Protein AF-A0A0J6XQK1-F1 (afdb_monomer_lite)

Sequence (166 aa):
MRPSAASTIHIPRQRGGRREPVILVVSSEPSLTLTSRAALAVGRWAWKHRLAWAPTAIATVLLVVTGVVHLIEPRTAWFLAALALAPAGVWAWSMLRRRPTSRQAVLWRALLAAFTTAVATWFALAVWFAPTHPTLFTAWTVLTLAAQVAWLVARRMTLVSEKESA

Radius of gyration: 28.15 Å; chains: 1; bounding box: 52×79×55 Å

Organism: NCBI:txid66430

pLDDT: mean 82.8, std 16.37, range [37.19, 97.75]

Structure (mmCIF, N/CA/C/O backbone):
data_AF-A0A0J6XQK1-F1
#
_entry.id   AF-A0A0J6XQK1-F1
#
loop_
_atom_site.group_PDB
_atom_site.id
_atom_site.type_symbol
_atom_site.label_atom_id
_atom_site.label_alt_id
_atom_site.label_comp_id
_atom_site.label_asym_id
_atom_site.label_entity_id
_atom_site.label_seq_id
_atom_site.pdbx_PDB_ins_code
_atom_site.Cartn_x
_atom_site.Cartn_y
_atom_site.Cartn_z
_atom_site.occupancy
_atom_site.B_iso_or_equiv
_atom_site.auth_seq_id
_atom_site.auth_comp_id
_atom_site.auth_asym_id
_atom_site.auth_atom_id
_atom_site.pdbx_PDB_model_num
ATOM 1 N N . MET A 1 1 ? 4.585 -58.012 32.823 1.00 41.06 1 MET A N 1
ATOM 2 C CA . MET A 1 1 ? 3.878 -56.826 32.287 1.00 41.06 1 MET A CA 1
ATOM 3 C C . MET A 1 1 ? 2.821 -56.409 33.299 1.00 41.06 1 MET A C 1
ATOM 5 O O . MET A 1 1 ? 1.991 -57.237 33.644 1.00 41.06 1 MET A O 1
ATOM 9 N N . ARG A 1 2 ? 2.902 -55.194 33.859 1.00 37.19 2 ARG A N 1
ATOM 10 C CA . ARG A 1 2 ? 1.909 -54.687 34.825 1.00 37.19 2 ARG A CA 1
ATOM 11 C C . ARG A 1 2 ? 0.689 -54.148 34.057 1.00 37.19 2 ARG A C 1
ATOM 13 O O . ARG A 1 2 ? 0.907 -53.352 33.145 1.00 37.19 2 ARG A O 1
ATOM 20 N N . PRO A 1 3 ? -0.553 -54.545 34.380 1.00 44.84 3 PRO A N 1
ATOM 21 C CA . PRO A 1 3 ? -1.734 -53.982 33.733 1.00 44.84 3 PRO A CA 1
ATOM 22 C C . PRO A 1 3 ? -1.957 -52.539 34.213 1.00 44.84 3 PRO A C 1
ATOM 24 O O . PRO A 1 3 ? -1.993 -52.272 35.413 1.00 44.84 3 PRO A O 1
ATOM 27 N N . SER A 1 4 ? -2.059 -51.607 33.262 1.00 47.53 4 SER A N 1
ATOM 28 C CA . SER A 1 4 ? -2.383 -50.199 33.510 1.00 47.53 4 SER A CA 1
ATOM 29 C C . SER A 1 4 ? -3.859 -50.076 33.887 1.00 47.53 4 SER A C 1
ATOM 31 O O . SER A 1 4 ? -4.724 -50.615 33.196 1.00 47.53 4 SER A O 1
ATOM 33 N N . ALA A 1 5 ? -4.138 -49.406 35.004 1.00 51.91 5 ALA A N 1
ATOM 34 C CA . ALA A 1 5 ? -5.482 -49.243 35.537 1.00 51.91 5 ALA A CA 1
ATOM 35 C C . ALA A 1 5 ? -6.346 -48.392 34.591 1.00 51.91 5 ALA A C 1
ATOM 37 O O . ALA A 1 5 ? -6.106 -47.199 34.406 1.00 51.91 5 ALA A O 1
ATOM 38 N N . ALA A 1 6 ? -7.370 -49.011 34.005 1.00 54.06 6 ALA A N 1
ATOM 39 C CA . ALA A 1 6 ? -8.431 -48.317 33.291 1.00 54.06 6 ALA A CA 1
ATOM 40 C C . ALA A 1 6 ? -9.233 -47.466 34.290 1.00 54.06 6 ALA A C 1
ATOM 42 O O . ALA A 1 6 ? -9.999 -47.995 35.098 1.00 54.06 6 ALA A O 1
ATOM 43 N N . SER A 1 7 ? -9.051 -46.144 34.248 1.00 49.50 7 SER A N 1
ATOM 44 C CA . SER A 1 7 ? -9.890 -45.207 34.999 1.00 49.50 7 SER A CA 1
ATOM 45 C C . SER A 1 7 ? -11.292 -45.215 34.391 1.00 49.50 7 SER A C 1
ATOM 47 O O . SER A 1 7 ? -11.572 -44.559 33.389 1.00 49.50 7 SER A O 1
ATOM 49 N N . THR A 1 8 ? -12.159 -46.046 34.963 1.00 48.84 8 THR A N 1
ATOM 50 C CA . THR A 1 8 ? -13.546 -46.202 34.528 1.00 48.84 8 THR A CA 1
ATOM 51 C C . THR A 1 8 ? -14.367 -45.109 35.201 1.00 48.84 8 THR A C 1
ATOM 53 O O . THR A 1 8 ? -14.784 -45.248 36.348 1.00 48.84 8 THR A O 1
ATOM 56 N N . ILE A 1 9 ? -14.564 -43.986 34.511 1.00 52.34 9 ILE A N 1
ATOM 57 C CA . ILE A 1 9 ? -15.434 -42.913 35.001 1.00 52.34 9 ILE A CA 1
ATOM 58 C C . ILE A 1 9 ? -16.888 -43.358 34.816 1.00 52.34 9 ILE A C 1
ATOM 60 O O . ILE A 1 9 ? -17.344 -43.614 33.701 1.00 52.34 9 ILE A O 1
ATOM 64 N N . HIS A 1 10 ? -17.615 -43.479 35.927 1.00 44.69 10 HIS A N 1
ATOM 65 C CA . HIS A 1 10 ? -19.000 -43.930 35.936 1.00 44.69 10 HIS A CA 1
ATOM 66 C C . HIS A 1 10 ? -19.944 -42.765 35.602 1.00 44.69 10 HIS A C 1
ATOM 68 O O . HIS A 1 10 ? -20.112 -41.842 36.397 1.00 44.69 10 HIS A O 1
ATOM 74 N N . ILE A 1 11 ? -20.557 -42.798 34.416 1.00 56.31 11 ILE A N 1
ATOM 75 C CA . ILE A 1 11 ? -21.584 -41.831 34.007 1.00 56.31 11 ILE A CA 1
ATOM 76 C C . ILE A 1 11 ? -22.935 -42.286 34.589 1.00 56.31 11 ILE A C 1
ATOM 78 O O . ILE A 1 11 ? -23.320 -43.442 34.380 1.00 56.31 11 ILE A O 1
ATOM 82 N N . PRO A 1 12 ? -23.672 -41.422 35.315 1.00 49.62 12 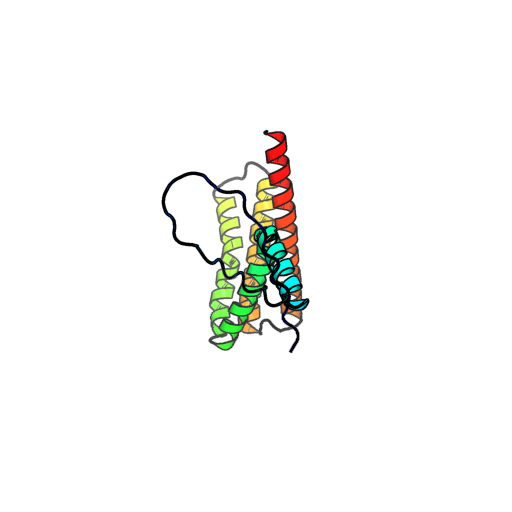PRO A N 1
ATOM 83 C CA . PRO A 1 12 ? -24.950 -41.794 35.905 1.00 49.62 12 PRO A CA 1
ATOM 84 C C . PRO A 1 12 ? -25.978 -42.147 34.824 1.00 49.62 12 PRO A C 1
ATOM 86 O O . PRO A 1 12 ? -26.152 -41.451 33.824 1.00 49.62 12 PRO A O 1
ATOM 89 N N . ARG A 1 13 ? -26.649 -43.278 35.054 1.00 51.47 13 ARG A N 1
ATOM 90 C CA . ARG A 1 13 ? -27.611 -43.929 34.160 1.00 51.47 13 ARG A CA 1
ATOM 91 C C . ARG A 1 13 ? -28.721 -42.970 33.711 1.00 51.47 13 ARG A C 1
ATOM 93 O O . ARG A 1 13 ? -29.575 -42.602 34.515 1.00 51.47 13 ARG A O 1
ATOM 100 N N . GLN A 1 14 ? -28.790 -42.668 32.413 1.00 51.09 14 GLN A N 1
ATOM 101 C CA . GLN A 1 14 ? -30.028 -42.178 31.806 1.00 51.09 14 GLN A CA 1
ATOM 102 C C . GLN A 1 14 ? -30.999 -43.349 31.618 1.00 51.09 14 GLN A C 1
ATOM 104 O O . GLN A 1 14 ? -30.724 -44.332 30.929 1.00 51.09 14 GLN A O 1
ATOM 109 N N . ARG A 1 15 ? -32.137 -43.251 32.304 1.00 47.41 15 ARG A N 1
ATOM 110 C CA . ARG A 1 15 ? -33.230 -44.221 32.308 1.00 47.41 15 ARG A CA 1
ATOM 111 C C . ARG A 1 15 ? -34.040 -44.076 31.017 1.00 47.41 15 ARG A C 1
ATOM 113 O O . ARG A 1 15 ? -34.762 -43.099 30.868 1.00 47.41 15 ARG A O 1
ATOM 120 N N . GLY A 1 16 ? -33.961 -45.070 30.134 1.00 47.81 16 GLY A N 1
ATOM 121 C CA . GLY A 1 16 ? -34.946 -45.268 29.066 1.00 47.81 16 GLY A CA 1
ATOM 122 C C . GLY A 1 16 ? -34.352 -45.647 27.712 1.00 47.81 16 GLY A C 1
ATOM 123 O O . GLY A 1 16 ? -33.804 -44.804 27.017 1.00 47.81 16 GLY A O 1
ATOM 124 N N . GLY A 1 17 ? -34.550 -46.908 27.320 1.00 50.72 17 GLY A N 1
ATOM 125 C CA . GLY A 1 17 ? -34.578 -47.314 25.913 1.00 50.72 17 GLY A CA 1
ATOM 126 C C . GLY A 1 17 ? -33.230 -47.634 25.267 1.00 50.72 17 GLY A C 1
ATOM 127 O O . GLY A 1 17 ? -32.626 -46.782 24.630 1.00 50.72 17 GLY A O 1
ATOM 128 N N . ARG A 1 18 ? -32.821 -48.904 25.399 1.00 59.09 18 ARG A N 1
ATOM 129 C CA . ARG A 1 18 ? -32.040 -49.707 24.435 1.00 59.09 18 ARG A CA 1
ATOM 130 C C . ARG A 1 18 ? -31.059 -48.907 23.555 1.00 59.09 18 ARG A C 1
ATOM 132 O O . ARG A 1 18 ? -31.384 -48.539 22.431 1.00 59.09 18 ARG A O 1
ATOM 139 N N . ARG A 1 19 ? -29.842 -48.681 24.053 1.00 51.75 19 ARG A N 1
ATOM 140 C CA . ARG A 1 19 ? -28.733 -48.122 23.268 1.00 51.75 19 ARG A CA 1
ATOM 141 C C . ARG A 1 19 ? -27.473 -48.935 23.502 1.00 51.75 19 ARG A C 1
ATOM 143 O O . ARG A 1 19 ? -27.076 -49.156 24.644 1.00 51.75 19 ARG A O 1
ATOM 150 N N . GLU A 1 20 ? -26.914 -49.409 22.398 1.00 60.97 20 GLU A N 1
ATOM 151 C CA . GLU A 1 20 ? -25.618 -50.071 22.314 1.00 60.97 20 GLU A CA 1
ATOM 152 C C . GLU A 1 20 ? -24.546 -49.232 23.029 1.00 60.97 20 GLU A C 1
ATOM 154 O O . GLU A 1 20 ? -24.623 -47.997 23.014 1.00 60.97 20 GLU A O 1
ATOM 159 N N . PRO A 1 21 ? -23.564 -49.868 23.690 1.00 62.16 21 PRO A N 1
ATOM 160 C CA . PRO A 1 21 ? -22.487 -49.145 24.343 1.00 62.16 21 PRO A CA 1
ATOM 161 C C . PRO A 1 21 ? -21.681 -48.386 23.284 1.00 62.16 21 PRO A C 1
ATOM 163 O O . PRO A 1 21 ? -20.905 -48.970 22.534 1.00 62.16 21 PRO A O 1
ATOM 166 N N . VAL A 1 22 ? -21.863 -47.066 23.224 1.00 57.81 22 VAL A N 1
ATOM 167 C CA . VAL A 1 22 ? -21.006 -46.185 22.429 1.00 57.81 22 VAL A CA 1
ATOM 168 C C . VAL A 1 22 ? -19.656 -46.120 23.138 1.00 57.81 22 VAL A C 1
ATOM 170 O O . VAL A 1 22 ? -19.482 -45.396 24.119 1.00 57.81 22 VAL A O 1
ATOM 173 N N . ILE A 1 23 ? -18.707 -46.928 22.668 1.00 62.03 23 ILE A N 1
ATOM 174 C CA . ILE A 1 23 ? -17.314 -46.895 23.111 1.00 62.03 23 ILE A CA 1
ATOM 175 C C . ILE A 1 23 ? -16.689 -45.634 22.514 1.00 62.03 23 ILE A C 1
ATOM 177 O O . ILE A 1 23 ? -16.243 -45.620 21.368 1.00 62.03 23 ILE A O 1
ATOM 181 N N . LEU A 1 24 ? -16.677 -44.548 23.287 1.00 56.12 24 LEU A N 1
ATOM 182 C CA . LEU A 1 24 ? -15.906 -43.363 22.943 1.00 56.12 24 LEU A CA 1
ATOM 183 C C . LEU A 1 24 ? -14.434 -43.669 23.248 1.00 56.12 24 LEU A C 1
ATOM 185 O O . LEU A 1 24 ? -13.975 -43.515 24.380 1.00 56.12 24 LEU A O 1
ATOM 189 N N . VAL A 1 25 ? -13.695 -44.151 22.247 1.00 58.06 25 VAL A N 1
ATOM 190 C CA . VAL A 1 25 ? -12.233 -44.229 22.326 1.00 58.06 25 VAL A CA 1
ATOM 191 C C . VAL A 1 25 ? -11.718 -42.795 22.300 1.00 58.06 25 VAL A C 1
ATOM 193 O O . VAL A 1 25 ? -11.487 -42.211 21.243 1.00 58.06 25 VAL A O 1
ATOM 196 N N . VAL A 1 26 ? -11.575 -42.198 23.482 1.00 56.66 26 VAL A N 1
ATOM 197 C CA . VAL A 1 26 ? -10.737 -41.016 23.649 1.00 56.66 26 VAL A CA 1
ATOM 198 C C . VAL A 1 26 ? -9.318 -41.517 23.450 1.00 56.66 26 VAL A C 1
ATOM 200 O O . VAL A 1 26 ? -8.694 -42.031 24.378 1.00 56.66 26 VAL A O 1
ATOM 203 N N . SER A 1 27 ? -8.816 -41.421 22.219 1.00 51.12 27 SER A N 1
ATOM 204 C CA . SER A 1 27 ? -7.378 -41.413 21.995 1.00 51.12 27 SER A CA 1
ATOM 205 C C . SER A 1 27 ? -6.830 -40.368 22.955 1.00 51.12 27 SER A C 1
ATOM 207 O O . SER A 1 27 ? -7.175 -39.194 22.833 1.00 51.12 27 SER A O 1
ATOM 209 N N . SER A 1 28 ? -6.062 -40.795 23.958 1.00 49.19 28 SER A N 1
ATOM 210 C CA . SER A 1 28 ? -5.262 -39.894 24.780 1.00 49.19 28 SER A CA 1
ATOM 211 C C . SER A 1 28 ? -4.528 -38.990 23.804 1.00 49.19 28 SER A C 1
ATOM 213 O O . SER A 1 28 ? -3.700 -39.495 23.041 1.00 49.19 28 SER A O 1
ATOM 215 N N . GLU A 1 29 ? -4.939 -37.722 23.728 1.00 56.53 29 GLU A N 1
ATOM 216 C CA . GLU A 1 29 ? -4.423 -36.799 22.726 1.00 56.53 29 GLU A CA 1
ATOM 217 C C . GLU A 1 29 ? -2.896 -36.912 22.723 1.00 56.53 29 GLU A C 1
ATOM 219 O O . GLU A 1 29 ? -2.298 -36.854 23.807 1.00 56.53 29 GLU A O 1
ATOM 224 N N . PRO A 1 30 ? -2.244 -37.115 21.560 1.00 56.72 30 PRO A N 1
ATOM 225 C CA . PRO A 1 30 ? -0.797 -37.016 21.504 1.00 56.72 30 PRO A CA 1
ATOM 226 C C . PRO A 1 30 ? -0.467 -35.652 22.090 1.00 56.72 30 PRO A C 1
ATOM 228 O O . PRO A 1 30 ? -0.994 -34.642 21.621 1.00 56.72 30 PRO A O 1
ATOM 231 N N . SER A 1 31 ? 0.296 -35.641 23.184 1.00 58.06 31 SER A N 1
ATOM 232 C CA . SER A 1 31 ? 0.591 -34.439 23.948 1.00 58.06 31 SER A CA 1
ATOM 233 C C . SER A 1 31 ? 1.118 -33.389 22.982 1.00 58.06 31 SER A C 1
ATOM 235 O O . SER A 1 31 ? 2.253 -33.467 22.520 1.00 58.06 31 SER A O 1
ATOM 237 N N . LEU A 1 32 ? 0.240 -32.447 22.616 1.00 57.97 32 LEU A N 1
ATOM 238 C CA . LEU A 1 32 ? 0.545 -31.379 21.676 1.00 57.97 32 LEU A CA 1
ATOM 239 C C . LEU A 1 32 ? 1.865 -30.766 22.127 1.00 57.97 32 LEU A C 1
ATOM 241 O O . LEU A 1 32 ? 1.940 -30.197 23.223 1.00 57.97 32 LEU A O 1
ATOM 245 N N . THR A 1 33 ? 2.902 -30.950 21.310 1.00 80.69 33 THR A N 1
ATOM 246 C CA . THR A 1 33 ? 4.249 -30.440 21.559 1.00 80.69 33 THR A CA 1
ATOM 247 C C . THR A 1 33 ? 4.164 -28.953 21.894 1.00 80.69 33 THR A C 1
ATOM 249 O O . THR A 1 33 ? 3.287 -28.248 21.386 1.00 80.69 33 THR A O 1
ATOM 252 N N . LEU A 1 34 ? 5.062 -28.440 22.738 1.00 76.62 34 LEU A N 1
ATOM 253 C CA . LEU A 1 34 ? 5.103 -27.010 23.092 1.00 76.62 34 LEU A CA 1
ATOM 254 C C . LEU A 1 34 ? 5.021 -26.097 21.853 1.00 76.62 34 LEU A C 1
ATOM 256 O O . LEU A 1 34 ? 4.325 -25.084 21.877 1.00 76.62 34 LEU A O 1
ATOM 260 N N . THR A 1 35 ? 5.639 -26.515 20.747 1.00 80.25 35 THR A N 1
ATOM 261 C CA . THR A 1 35 ? 5.585 -25.843 19.443 1.00 80.25 35 THR A CA 1
ATOM 262 C C . THR A 1 35 ? 4.188 -25.831 18.824 1.00 80.25 35 THR A C 1
ATOM 264 O O . THR A 1 35 ? 3.742 -24.781 18.372 1.00 80.25 35 THR A O 1
ATOM 267 N N . SER A 1 36 ? 3.454 -26.944 18.843 1.00 78.62 36 SER A N 1
ATOM 268 C CA . SER A 1 36 ? 2.076 -27.002 18.329 1.00 78.62 36 SER A CA 1
ATOM 269 C C . SER A 1 36 ? 1.099 -26.172 19.170 1.00 78.62 36 SER A C 1
ATOM 271 O O . SER A 1 36 ? 0.239 -25.481 18.623 1.00 78.62 36 SER A O 1
ATOM 273 N N . ARG A 1 37 ? 1.270 -26.144 20.499 1.00 83.56 37 ARG A N 1
ATOM 274 C CA . ARG A 1 37 ? 0.475 -25.286 21.392 1.00 83.56 37 ARG A CA 1
ATOM 275 C C . ARG A 1 37 ? 0.760 -23.812 21.146 1.00 83.56 37 ARG A C 1
ATOM 277 O O . ARG A 1 37 ? -0.180 -23.023 21.062 1.00 83.56 37 ARG A O 1
ATOM 284 N N . ALA A 1 38 ? 2.034 -23.456 20.983 1.00 83.31 38 ALA A N 1
ATOM 285 C CA . ALA A 1 38 ? 2.442 -22.107 20.620 1.00 83.31 38 ALA A CA 1
ATOM 286 C C . ALA A 1 38 ? 1.879 -21.708 19.247 1.00 83.31 38 ALA A C 1
ATOM 288 O O . ALA A 1 38 ? 1.269 -20.650 19.132 1.00 83.31 38 ALA A O 1
ATOM 289 N N . ALA A 1 39 ? 1.975 -22.573 18.233 1.00 86.00 39 ALA A N 1
ATOM 290 C CA . ALA A 1 39 ? 1.431 -22.322 16.899 1.00 86.00 39 ALA A CA 1
ATOM 291 C C . ALA A 1 39 ? -0.094 -22.129 16.921 1.00 86.00 39 ALA A C 1
ATOM 293 O O . ALA A 1 39 ? -0.608 -21.189 16.320 1.00 86.00 39 ALA A O 1
ATOM 294 N N . LEU A 1 40 ? -0.827 -22.954 17.674 1.00 85.69 40 LEU A N 1
ATOM 295 C CA . LEU A 1 40 ? -2.272 -22.802 17.857 1.00 85.69 40 LEU A CA 1
ATOM 296 C C . LEU A 1 40 ? -2.637 -21.535 18.638 1.00 85.69 40 LEU A C 1
ATOM 298 O O . LEU A 1 40 ? -3.685 -20.943 18.380 1.00 85.69 40 LEU A O 1
ATOM 302 N N . ALA A 1 41 ? -1.820 -21.126 19.610 1.00 84.31 41 ALA A N 1
ATOM 303 C CA . ALA A 1 41 ? -2.025 -19.891 20.361 1.00 84.31 41 ALA A CA 1
ATOM 304 C C . ALA A 1 41 ? -1.778 -18.658 19.480 1.00 84.31 41 ALA A C 1
ATOM 306 O O . ALA A 1 41 ? -2.623 -17.765 19.438 1.00 84.31 41 ALA A O 1
ATOM 307 N N . VAL A 1 42 ? -0.682 -18.646 18.717 1.00 83.81 42 VAL A N 1
ATOM 308 C CA . VAL A 1 42 ? -0.353 -17.592 17.745 1.00 83.81 42 VAL A CA 1
ATOM 309 C C . VAL A 1 42 ? -1.407 -17.533 16.646 1.00 83.81 42 VAL A C 1
ATOM 311 O O . VAL A 1 42 ? -1.910 -16.455 16.352 1.00 83.81 42 VAL A O 1
ATOM 314 N N . GLY A 1 43 ? -1.815 -18.678 16.096 1.00 82.75 43 GLY A N 1
ATOM 315 C CA . GLY A 1 43 ? -2.863 -18.765 15.082 1.00 82.75 43 GLY A CA 1
ATOM 316 C C . GLY A 1 43 ? -4.201 -18.223 15.586 1.00 82.75 43 GLY A C 1
ATOM 317 O O . GLY A 1 43 ? -4.812 -17.384 14.929 1.00 82.75 43 GLY A O 1
ATOM 318 N N . ARG A 1 44 ? -4.633 -18.613 16.793 1.00 83.94 44 ARG A N 1
ATOM 319 C CA . ARG A 1 44 ? -5.855 -18.070 17.417 1.00 83.94 44 ARG A CA 1
ATOM 320 C C . ARG A 1 44 ? -5.749 -16.577 17.704 1.00 83.94 44 ARG A C 1
ATOM 322 O O . ARG A 1 44 ? -6.702 -15.838 17.455 1.00 83.94 44 ARG A O 1
ATOM 329 N N . TRP A 1 45 ? -4.609 -16.119 18.213 1.00 83.81 45 TRP A N 1
ATOM 330 C CA . TRP A 1 45 ? -4.369 -14.703 18.475 1.00 83.81 45 TRP A CA 1
ATOM 331 C C . TRP A 1 45 ? -4.401 -13.881 17.181 1.00 83.81 45 TRP A C 1
ATOM 333 O O . TRP A 1 45 ? -5.108 -12.871 17.122 1.00 83.81 45 TRP A O 1
ATOM 343 N N . ALA A 1 46 ? -3.728 -14.352 16.130 1.00 76.75 46 ALA A N 1
ATOM 344 C CA . ALA A 1 46 ? -3.722 -13.743 14.807 1.00 76.75 46 ALA A CA 1
ATOM 345 C C . ALA A 1 46 ? -5.128 -13.729 14.196 1.00 76.75 46 ALA A C 1
ATOM 347 O O . ALA A 1 46 ? -5.555 -12.703 13.680 1.00 76.75 46 ALA A O 1
ATOM 348 N N . TRP A 1 47 ? -5.899 -14.811 14.335 1.00 77.56 47 TRP A N 1
ATOM 349 C CA . TRP A 1 47 ? -7.279 -14.890 13.845 1.00 77.56 47 TRP A CA 1
ATOM 350 C C . TRP A 1 47 ? -8.222 -13.911 14.554 1.00 77.56 47 TRP A C 1
ATOM 352 O O . TRP A 1 47 ? -9.049 -13.242 13.919 1.00 77.56 47 TRP A O 1
ATOM 362 N N . LYS A 1 48 ? -8.068 -13.773 15.877 1.00 80.69 48 LYS A N 1
ATOM 363 C CA . LYS A 1 48 ? -8.807 -12.797 16.690 1.00 80.69 48 LYS A CA 1
ATOM 364 C C . LYS A 1 48 ? -8.483 -11.361 16.272 1.00 80.69 48 LYS A C 1
ATOM 366 O O . LYS A 1 48 ? -9.376 -10.520 16.245 1.00 80.69 48 LYS A O 1
ATOM 371 N N . HIS A 1 49 ? -7.235 -11.098 15.888 1.00 77.06 49 HIS A N 1
ATOM 372 C CA . HIS A 1 49 ? -6.761 -9.776 15.474 1.00 77.06 49 HIS A CA 1
ATOM 373 C C . HIS A 1 49 ? -6.623 -9.633 13.954 1.00 77.06 49 HIS A C 1
ATOM 375 O O . HIS A 1 49 ? -5.999 -8.680 13.499 1.00 77.06 49 HIS A O 1
ATOM 381 N N . ARG A 1 50 ? -7.228 -10.519 13.149 1.00 77.12 50 ARG A N 1
ATOM 382 C CA . ARG A 1 50 ? -7.006 -10.578 11.689 1.00 77.12 50 ARG A CA 1
ATOM 383 C C . ARG A 1 50 ? -7.271 -9.247 10.985 1.00 77.12 50 ARG A C 1
ATOM 385 O O . ARG A 1 50 ? -6.521 -8.835 10.112 1.00 77.12 50 ARG A O 1
ATOM 392 N N . LEU A 1 51 ? -8.298 -8.527 11.437 1.00 78.06 51 LEU A N 1
ATOM 393 C CA . LEU A 1 51 ? -8.661 -7.217 10.898 1.00 78.06 51 LEU A CA 1
ATOM 394 C C . LEU A 1 51 ? -7.738 -6.094 11.386 1.00 78.06 51 LEU A C 1
ATOM 396 O O . LEU A 1 51 ? -7.700 -5.035 10.774 1.00 78.06 51 LEU A O 1
ATOM 400 N N . ALA A 1 52 ? -6.987 -6.285 12.472 1.00 81.81 52 ALA A N 1
ATOM 401 C CA . ALA A 1 52 ? -6.015 -5.299 12.937 1.00 81.81 52 ALA A CA 1
ATOM 402 C C . ALA A 1 52 ? -4.772 -5.243 12.035 1.00 81.81 52 ALA A C 1
ATOM 404 O O . ALA A 1 52 ? -4.179 -4.177 11.923 1.00 81.81 52 ALA A O 1
ATOM 405 N N . TRP A 1 53 ? -4.431 -6.344 11.360 1.00 82.94 53 TRP A N 1
ATOM 406 C CA . TRP A 1 53 ? -3.236 -6.483 10.515 1.00 82.94 53 TRP A CA 1
ATOM 407 C C . TRP A 1 53 ? -3.531 -6.421 9.012 1.00 82.94 53 TRP A C 1
ATOM 409 O O . TRP A 1 53 ? -2.663 -6.741 8.203 1.00 82.94 53 TRP A O 1
ATOM 419 N N . ALA A 1 54 ? -4.749 -6.031 8.624 1.00 88.19 54 ALA A N 1
ATOM 420 C CA . ALA A 1 54 ? -5.162 -6.027 7.223 1.00 88.19 54 ALA A CA 1
ATOM 421 C C . ALA A 1 54 ? -4.223 -5.204 6.309 1.00 88.19 54 ALA A C 1
ATOM 423 O O . ALA A 1 54 ? -3.805 -5.753 5.290 1.00 88.19 54 ALA A O 1
ATOM 424 N N . PRO A 1 55 ? -3.805 -3.966 6.660 1.00 91.31 55 PRO A N 1
ATOM 425 C CA . PRO A 1 55 ? -2.870 -3.203 5.830 1.00 91.31 55 PRO A CA 1
ATOM 426 C C . PRO A 1 55 ? -1.529 -3.912 5.638 1.00 91.31 55 PRO A C 1
ATOM 428 O O . PRO A 1 55 ? -1.052 -4.010 4.512 1.00 91.31 55 PRO A O 1
ATOM 431 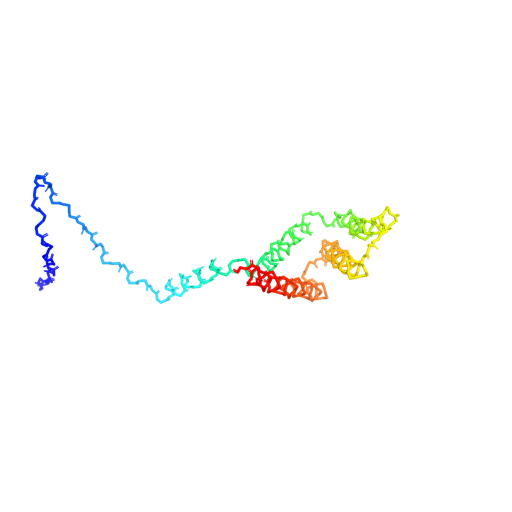N N . THR A 1 56 ? -0.943 -4.457 6.707 1.00 93.25 56 THR A N 1
ATOM 432 C CA . THR A 1 56 ? 0.319 -5.203 6.614 1.00 93.25 56 THR A CA 1
ATOM 433 C C . THR A 1 56 ? 0.172 -6.469 5.775 1.00 93.25 56 THR A C 1
ATOM 435 O O . THR A 1 56 ? 1.022 -6.736 4.936 1.00 93.25 56 THR A O 1
ATOM 438 N N . ALA A 1 57 ? -0.909 -7.233 5.948 1.00 90.31 57 ALA A N 1
ATOM 439 C CA . ALA A 1 57 ? -1.148 -8.441 5.160 1.00 90.31 57 ALA A CA 1
ATOM 440 C C . ALA A 1 57 ? -1.285 -8.122 3.662 1.00 90.31 57 ALA A C 1
ATOM 442 O O . ALA A 1 57 ? -0.647 -8.770 2.833 1.00 90.31 57 ALA A O 1
ATOM 443 N N . ILE A 1 58 ? -2.061 -7.086 3.324 1.00 93.44 58 ILE A N 1
ATOM 444 C CA . ILE A 1 58 ? -2.211 -6.597 1.947 1.00 93.44 58 ILE A CA 1
ATOM 445 C C . ILE A 1 58 ? -0.859 -6.133 1.398 1.00 93.44 58 ILE A C 1
ATOM 447 O O . ILE A 1 58 ? -0.501 -6.493 0.279 1.00 93.44 58 ILE A O 1
ATOM 451 N N . ALA A 1 59 ? -0.085 -5.385 2.187 1.00 94.56 59 ALA A N 1
ATOM 452 C CA . ALA A 1 59 ? 1.228 -4.911 1.776 1.00 94.56 59 ALA A CA 1
ATOM 453 C C . ALA A 1 59 ? 2.195 -6.074 1.488 1.00 94.56 59 ALA A C 1
ATOM 455 O O . ALA A 1 59 ? 2.875 -6.082 0.465 1.00 94.56 59 ALA A O 1
ATOM 456 N N . THR A 1 60 ? 2.225 -7.105 2.328 1.00 95.75 60 THR A N 1
ATOM 457 C CA . THR A 1 60 ? 3.067 -8.284 2.082 1.00 95.75 60 THR A CA 1
ATOM 458 C C . THR A 1 60 ? 2.690 -8.983 0.777 1.00 95.75 60 THR A C 1
ATOM 460 O O . THR A 1 60 ? 3.570 -9.296 -0.023 1.00 95.75 60 THR A O 1
ATOM 463 N N . VAL A 1 61 ? 1.394 -9.189 0.523 1.00 96.06 61 VAL A N 1
ATOM 464 C CA . VAL A 1 61 ? 0.919 -9.797 -0.733 1.00 96.06 61 VAL A CA 1
ATOM 465 C C . VAL A 1 61 ? 1.324 -8.946 -1.933 1.00 96.06 61 VAL A C 1
ATOM 467 O O . VAL A 1 61 ? 1.866 -9.469 -2.904 1.00 96.06 61 VAL A O 1
ATOM 470 N N . LEU A 1 62 ? 1.118 -7.632 -1.857 1.00 95.62 62 LEU A N 1
ATOM 471 C CA . LEU A 1 62 ? 1.480 -6.711 -2.928 1.00 95.62 62 LEU A CA 1
ATOM 472 C C . LEU A 1 62 ? 2.985 -6.705 -3.214 1.00 95.62 62 LEU A C 1
ATOM 474 O O . LEU A 1 62 ? 3.374 -6.682 -4.380 1.00 95.62 62 LEU A O 1
ATOM 478 N N . LEU A 1 63 ? 3.833 -6.780 -2.187 1.00 95.25 63 LEU A N 1
ATOM 479 C CA . LEU A 1 63 ? 5.284 -6.869 -2.353 1.00 95.25 63 LEU A CA 1
ATOM 480 C C . LEU A 1 63 ? 5.684 -8.128 -3.138 1.00 95.25 63 LEU A C 1
ATOM 482 O O . LEU A 1 63 ? 6.484 -8.045 -4.069 1.00 95.25 63 LEU A O 1
ATOM 486 N N . VAL A 1 64 ? 5.084 -9.277 -2.806 1.00 97.12 64 VAL A N 1
ATOM 487 C CA . VAL A 1 64 ? 5.317 -10.546 -3.515 1.00 97.12 64 VAL A CA 1
ATOM 488 C C . VAL A 1 64 ? 4.853 -10.451 -4.966 1.00 97.12 64 VAL A C 1
ATOM 490 O O . VAL A 1 64 ? 5.622 -10.768 -5.871 1.00 97.12 64 VAL A O 1
ATOM 493 N N . VAL A 1 65 ? 3.632 -9.963 -5.204 1.00 96.19 65 VAL A N 1
ATOM 494 C CA . VAL A 1 65 ? 3.087 -9.775 -6.559 1.00 96.19 65 VAL A CA 1
ATOM 495 C C . VAL A 1 65 ? 3.990 -8.863 -7.388 1.00 96.19 65 VAL A C 1
ATOM 497 O O . VAL A 1 65 ? 4.293 -9.179 -8.532 1.00 96.19 65 VAL A O 1
ATOM 500 N N . THR A 1 66 ? 4.486 -7.776 -6.801 1.00 95.75 66 THR A N 1
ATOM 501 C CA . THR A 1 66 ? 5.412 -6.846 -7.468 1.00 95.75 66 THR A CA 1
ATOM 502 C C . THR A 1 66 ? 6.705 -7.534 -7.875 1.00 95.75 66 THR A C 1
ATOM 504 O O . THR A 1 66 ? 7.170 -7.345 -8.995 1.00 95.75 66 THR A O 1
ATOM 507 N N . GLY A 1 67 ? 7.267 -8.363 -6.991 1.00 94.56 67 GLY A N 1
ATOM 508 C CA . GLY A 1 67 ? 8.441 -9.174 -7.302 1.00 94.56 67 GLY A CA 1
ATOM 509 C C . GLY A 1 67 ? 8.186 -10.141 -8.455 1.00 94.56 67 GLY A C 1
ATOM 510 O O . GLY A 1 67 ? 8.999 -10.225 -9.366 1.00 94.56 67 GLY A O 1
ATOM 511 N N . VAL A 1 68 ? 7.032 -10.811 -8.471 1.00 97.06 68 VAL A N 1
ATOM 512 C CA . VAL A 1 68 ? 6.647 -11.703 -9.576 1.00 97.06 68 VAL A CA 1
ATOM 513 C C . VAL A 1 68 ? 6.522 -10.933 -10.894 1.00 97.06 68 VAL A C 1
ATOM 515 O O . VAL A 1 68 ? 7.079 -11.360 -11.900 1.00 97.06 68 VAL A O 1
ATOM 518 N N . VAL A 1 69 ? 5.851 -9.778 -10.899 1.00 95.56 69 VAL A N 1
ATOM 519 C CA . VAL A 1 69 ? 5.698 -8.948 -12.108 1.00 95.56 69 VAL A CA 1
ATOM 520 C C . VAL A 1 69 ? 7.053 -8.444 -12.611 1.00 95.56 69 VAL A C 1
ATOM 522 O O . VAL A 1 69 ? 7.310 -8.516 -13.810 1.00 95.56 69 VAL A O 1
ATOM 525 N N . HIS A 1 70 ? 7.934 -8.003 -11.706 1.00 94.81 70 HIS A N 1
ATOM 526 C CA . HIS A 1 70 ? 9.306 -7.605 -12.033 1.00 94.81 70 HIS A CA 1
ATOM 527 C C . HIS A 1 70 ? 10.084 -8.725 -12.741 1.00 94.81 70 HIS A C 1
ATOM 529 O O . HIS A 1 70 ? 10.805 -8.455 -13.696 1.00 94.81 70 HIS A O 1
ATOM 535 N N . LEU A 1 71 ? 9.923 -9.976 -12.293 1.00 96.06 71 LEU A N 1
ATOM 536 C CA . LEU A 1 71 ? 10.616 -11.131 -12.870 1.00 96.06 71 LEU A CA 1
ATOM 537 C C . LEU A 1 71 ? 10.066 -11.549 -14.240 1.00 96.06 71 LEU A C 1
ATOM 539 O O . LEU A 1 71 ? 10.828 -12.050 -15.061 1.00 96.06 71 LEU A O 1
ATOM 543 N N . ILE A 1 72 ? 8.760 -11.385 -14.475 1.00 95.56 72 ILE A N 1
ATOM 544 C CA . ILE A 1 72 ? 8.106 -11.829 -15.715 1.00 95.56 72 ILE A CA 1
ATOM 545 C C . ILE A 1 72 ? 8.252 -10.782 -16.820 1.00 95.56 72 ILE A C 1
ATOM 547 O O . ILE A 1 72 ? 8.711 -11.103 -17.909 1.00 95.56 72 ILE A O 1
ATOM 551 N N . GLU A 1 73 ? 7.825 -9.545 -16.558 1.00 93.94 73 GLU A N 1
ATOM 552 C CA . GLU A 1 73 ? 7.773 -8.491 -17.574 1.00 93.94 73 GLU A CA 1
ATOM 553 C C . GLU A 1 73 ? 7.937 -7.105 -16.922 1.00 93.94 73 GLU A C 1
ATOM 555 O O . GLU A 1 73 ? 6.956 -6.379 -16.693 1.00 93.94 73 GLU A O 1
ATOM 560 N N . PRO A 1 74 ? 9.182 -6.687 -16.631 1.00 91.38 74 PRO A N 1
ATOM 561 C CA . PRO A 1 74 ? 9.452 -5.414 -15.967 1.00 91.38 74 PRO A CA 1
ATOM 562 C C . PRO A 1 74 ? 9.036 -4.206 -16.819 1.00 91.38 74 PRO A C 1
ATOM 564 O O . PRO A 1 74 ? 8.804 -3.119 -16.289 1.00 91.38 74 PRO A O 1
ATOM 567 N N . ARG A 1 75 ? 8.862 -4.367 -18.142 1.00 91.19 75 ARG A N 1
ATOM 568 C CA . ARG A 1 75 ? 8.436 -3.269 -19.027 1.00 91.19 75 ARG A CA 1
ATOM 569 C C . ARG A 1 75 ? 7.005 -2.814 -18.782 1.00 91.19 75 ARG A C 1
ATOM 571 O O . ARG A 1 75 ? 6.662 -1.692 -19.155 1.00 91.19 75 ARG A O 1
ATOM 578 N N . THR A 1 76 ? 6.191 -3.622 -18.101 1.00 91.50 76 THR A N 1
ATOM 579 C CA . THR A 1 76 ? 4.851 -3.203 -17.662 1.00 91.50 76 THR A CA 1
ATOM 580 C C . THR A 1 76 ? 4.885 -1.978 -16.739 1.00 91.50 76 THR A C 1
ATOM 582 O O . THR A 1 76 ? 3.886 -1.263 -16.640 1.00 91.50 76 THR A O 1
ATOM 585 N N . ALA A 1 77 ? 6.045 -1.657 -16.150 1.00 91.12 77 ALA A N 1
ATOM 586 C CA . ALA A 1 77 ? 6.267 -0.450 -15.363 1.00 91.12 77 ALA A CA 1
ATOM 587 C C . ALA A 1 77 ? 5.867 0.850 -16.079 1.00 91.12 77 ALA A C 1
ATOM 589 O O . ALA A 1 77 ? 5.390 1.763 -15.415 1.00 91.12 77 ALA A O 1
ATOM 590 N N . TRP A 1 78 ? 5.997 0.950 -17.409 1.00 93.25 78 TRP A N 1
ATOM 591 C CA . TRP A 1 78 ? 5.590 2.158 -18.145 1.00 93.25 78 TRP A CA 1
ATOM 592 C C . TRP A 1 78 ? 4.085 2.420 -18.044 1.00 93.25 78 TRP A C 1
ATOM 594 O O . TRP A 1 78 ? 3.658 3.547 -17.789 1.00 93.25 78 TRP A O 1
ATOM 604 N N . PHE A 1 79 ? 3.276 1.366 -18.174 1.00 93.81 79 PHE A N 1
ATOM 605 C CA . PHE A 1 79 ? 1.827 1.458 -18.006 1.00 93.81 79 PHE A CA 1
ATOM 606 C C . PHE A 1 79 ? 1.458 1.761 -16.552 1.00 93.81 79 PHE A C 1
ATOM 608 O O . PHE A 1 79 ? 0.593 2.598 -16.296 1.00 93.81 79 PHE A O 1
ATOM 615 N N . LEU A 1 80 ? 2.151 1.133 -15.597 1.00 92.50 80 LEU A N 1
ATOM 616 C CA . LEU A 1 80 ? 1.961 1.398 -14.170 1.00 92.50 80 LEU A CA 1
ATOM 617 C C . LEU A 1 80 ? 2.329 2.840 -13.796 1.00 92.50 80 LEU A C 1
ATOM 619 O O . LEU A 1 80 ? 1.622 3.453 -13.003 1.00 92.50 80 LEU A O 1
ATOM 623 N N . ALA A 1 81 ? 3.381 3.405 -14.390 1.00 91.56 81 ALA A N 1
ATOM 624 C CA . ALA A 1 81 ? 3.804 4.783 -14.155 1.00 91.56 81 ALA A CA 1
ATOM 625 C C . ALA A 1 81 ? 2.746 5.786 -14.633 1.00 91.56 81 ALA A C 1
ATOM 627 O O . ALA A 1 81 ? 2.416 6.724 -13.909 1.00 91.56 81 ALA A O 1
ATOM 628 N N . ALA A 1 82 ? 2.157 5.562 -15.811 1.00 93.31 82 ALA A N 1
ATOM 629 C CA . ALA A 1 82 ? 1.039 6.375 -16.285 1.00 93.31 82 ALA A CA 1
ATOM 630 C C . ALA A 1 82 ? -0.186 6.236 -15.364 1.00 93.31 82 ALA A C 1
ATOM 632 O O . ALA A 1 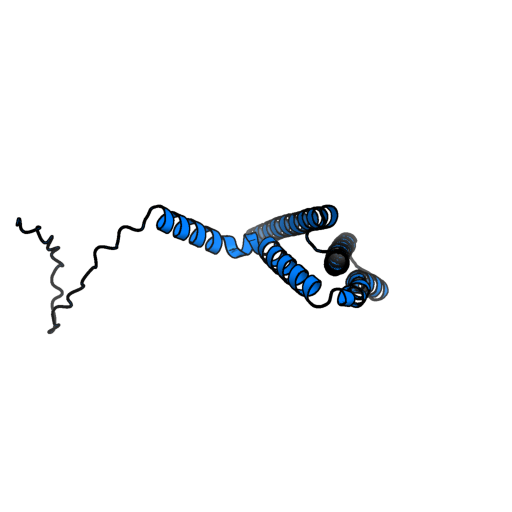82 ? -0.811 7.230 -14.988 1.00 93.31 82 ALA A O 1
ATOM 633 N N . LEU A 1 83 ? -0.500 5.005 -14.948 1.00 94.50 83 LEU A N 1
ATOM 634 C CA . LEU A 1 83 ? -1.629 4.721 -14.066 1.00 94.50 83 LEU A CA 1
ATOM 635 C C . LEU A 1 83 ? -1.448 5.311 -12.660 1.00 94.50 83 LEU A C 1
ATOM 637 O O . LEU A 1 83 ? -2.435 5.654 -12.011 1.00 94.50 83 LEU A O 1
ATOM 641 N N . ALA A 1 84 ? -0.209 5.496 -12.200 1.00 94.50 84 ALA A N 1
ATOM 642 C CA . ALA A 1 84 ? 0.083 6.075 -10.893 1.00 94.50 84 ALA A CA 1
ATOM 643 C C . ALA A 1 84 ? -0.437 7.508 -10.728 1.00 94.50 84 ALA A C 1
ATOM 645 O O . ALA A 1 84 ? -0.703 7.930 -9.606 1.00 94.50 84 ALA A O 1
ATOM 646 N N . LEU A 1 85 ? -0.661 8.237 -11.827 1.00 93.62 85 LEU A N 1
ATOM 647 C CA . LEU A 1 85 ? -1.242 9.582 -11.811 1.00 93.62 85 LEU A CA 1
ATOM 648 C C . LEU A 1 85 ? -2.772 9.583 -11.669 1.00 93.62 85 LEU A C 1
ATOM 650 O O . LEU A 1 85 ? -3.362 10.630 -11.386 1.00 93.62 85 LEU A O 1
ATOM 654 N N . ALA A 1 86 ? -3.433 8.434 -11.840 1.00 94.06 86 ALA A N 1
ATOM 655 C CA . ALA A 1 86 ? -4.889 8.340 -11.812 1.00 94.06 86 ALA A CA 1
ATOM 656 C C . ALA A 1 86 ? -5.517 8.850 -10.500 1.00 94.06 86 ALA A C 1
ATOM 658 O O . ALA A 1 86 ? -6.484 9.609 -10.588 1.00 94.06 86 ALA A O 1
ATOM 659 N N . PRO A 1 87 ? -5.000 8.539 -9.291 1.00 93.38 87 PRO A N 1
ATOM 660 C CA . PRO A 1 87 ? -5.600 9.034 -8.052 1.00 93.38 87 PRO A CA 1
ATOM 661 C C . PRO A 1 87 ? -5.548 10.562 -7.934 1.00 93.38 87 PRO A C 1
ATOM 663 O O . PRO A 1 87 ? -6.547 11.188 -7.570 1.00 93.38 87 PRO A O 1
ATOM 666 N N . ALA A 1 88 ? -4.417 11.174 -8.299 1.00 92.81 88 ALA A N 1
ATOM 667 C CA . ALA A 1 88 ? -4.270 12.627 -8.342 1.00 92.81 88 ALA A CA 1
ATOM 668 C C . ALA A 1 88 ? -5.204 13.262 -9.387 1.00 92.81 88 ALA A C 1
ATOM 670 O O . ALA A 1 88 ? -5.870 14.257 -9.096 1.00 92.81 88 ALA A O 1
ATOM 671 N N . GLY A 1 89 ? -5.320 12.653 -10.572 1.00 92.62 89 GLY A N 1
ATOM 672 C CA . GLY A 1 89 ? -6.234 13.092 -11.628 1.00 92.62 89 GLY A CA 1
ATOM 673 C C . GLY A 1 89 ? -7.703 13.031 -11.202 1.00 92.62 89 GLY A C 1
ATOM 674 O O . GLY A 1 89 ? -8.434 14.008 -11.359 1.00 92.62 89 GLY A O 1
ATOM 675 N N . VAL A 1 90 ? -8.130 11.923 -10.586 1.00 93.25 90 VAL A N 1
ATOM 676 C CA . VAL A 1 90 ? -9.487 11.759 -10.038 1.00 93.25 90 VAL A CA 1
ATOM 677 C C . VAL A 1 90 ? -9.756 12.789 -8.943 1.00 93.25 90 VAL A C 1
ATOM 679 O O . VAL A 1 90 ? -10.832 13.390 -8.919 1.00 93.25 90 VAL A O 1
ATOM 682 N N . TRP A 1 91 ? -8.789 13.042 -8.059 1.00 92.50 91 TRP A N 1
ATOM 683 C CA . TRP A 1 91 ? -8.913 14.075 -7.035 1.00 92.50 91 TRP A CA 1
ATOM 684 C C . TRP A 1 91 ? -9.097 15.465 -7.652 1.00 92.50 91 TRP A C 1
ATOM 686 O O . TRP A 1 91 ? -10.096 16.123 -7.348 1.00 92.50 91 TRP A O 1
ATOM 696 N N . ALA A 1 92 ? -8.214 15.875 -8.563 1.00 91.38 92 ALA A N 1
ATOM 697 C CA . ALA A 1 92 ? -8.275 17.176 -9.226 1.00 91.38 92 ALA A CA 1
ATOM 698 C C . ALA A 1 92 ? -9.599 17.357 -9.983 1.00 91.38 92 ALA A C 1
ATOM 700 O O . ALA A 1 92 ? -10.315 18.337 -9.777 1.00 91.38 92 ALA A O 1
ATOM 701 N N . TRP A 1 93 ? -9.990 16.357 -10.773 1.00 92.69 93 TRP A N 1
ATOM 702 C CA . TRP A 1 93 ? -11.268 16.334 -11.479 1.00 92.69 93 TRP A CA 1
ATOM 703 C C . TRP A 1 93 ? -12.463 16.475 -10.536 1.00 92.69 93 TRP A C 1
ATOM 705 O O . TRP A 1 93 ? -13.402 17.231 -10.795 1.00 92.69 93 TRP A O 1
ATOM 715 N N . SER A 1 94 ? -12.426 15.769 -9.408 1.00 89.81 94 SER A N 1
ATOM 716 C CA . SER A 1 94 ? -13.499 15.818 -8.423 1.00 89.81 94 SER A CA 1
ATOM 717 C C . SER A 1 94 ? -13.614 17.183 -7.737 1.00 89.81 94 SER A C 1
ATOM 719 O O . SER A 1 94 ? -14.733 17.597 -7.439 1.00 89.81 94 SER A O 1
ATOM 721 N N . MET A 1 95 ? -12.495 17.890 -7.538 1.00 90.25 95 MET A N 1
ATOM 722 C CA . MET A 1 95 ? -12.468 19.256 -7.002 1.00 90.25 95 MET A CA 1
ATOM 723 C C . MET A 1 95 ? -12.984 20.279 -8.015 1.00 90.25 95 MET A C 1
ATOM 725 O O . MET A 1 95 ? -13.680 21.217 -7.631 1.00 90.25 95 MET A O 1
ATOM 729 N N . LEU A 1 96 ? -12.710 20.068 -9.306 1.00 89.25 96 LEU A N 1
ATOM 730 C CA . LEU A 1 96 ? -13.247 20.898 -10.386 1.00 89.25 96 LEU A CA 1
ATOM 731 C C . LEU A 1 96 ? -14.767 20.742 -10.526 1.00 89.25 96 LEU A C 1
ATOM 733 O O . LEU A 1 96 ? -15.471 21.728 -10.729 1.00 89.25 96 LEU A O 1
ATOM 737 N N . ARG A 1 97 ? -15.291 19.515 -10.400 1.00 89.25 97 ARG A N 1
ATOM 738 C CA . ARG A 1 97 ? -16.727 19.235 -10.587 1.00 89.25 97 ARG A CA 1
ATOM 739 C C . ARG A 1 97 ? -17.594 19.488 -9.363 1.00 89.25 97 ARG A C 1
ATOM 741 O O . ARG A 1 97 ? -18.773 19.794 -9.516 1.00 89.25 97 ARG A O 1
ATOM 748 N N . ARG A 1 98 ? -17.069 19.287 -8.156 1.00 81.44 98 ARG A N 1
ATOM 749 C CA . ARG A 1 98 ? -17.839 19.408 -6.914 1.00 81.44 98 ARG A CA 1
ATOM 750 C C . ARG A 1 98 ? -17.066 20.275 -5.941 1.00 81.44 98 ARG A C 1
ATOM 752 O O . ARG A 1 98 ? -16.073 19.822 -5.375 1.00 81.44 98 ARG A O 1
ATOM 759 N N . ARG A 1 99 ? -17.550 21.501 -5.712 1.00 75.00 99 ARG A N 1
ATOM 760 C CA . ARG A 1 99 ? -16.969 22.362 -4.682 1.00 75.00 99 ARG A CA 1
ATOM 761 C C . ARG A 1 99 ? -17.186 21.706 -3.311 1.00 75.00 99 ARG A C 1
ATOM 763 O O . ARG A 1 99 ? -18.329 21.443 -2.939 1.00 75.00 99 ARG A O 1
ATOM 770 N N . PRO A 1 100 ? -16.112 21.384 -2.584 1.00 72.81 100 PRO A N 1
ATOM 771 C CA . PRO A 1 100 ? -16.209 20.721 -1.295 1.00 72.81 100 PRO A CA 1
ATOM 772 C C . PRO A 1 100 ? -16.790 21.675 -0.247 1.00 72.81 100 PRO A C 1
ATOM 774 O O . PRO A 1 100 ? -16.392 22.833 -0.162 1.00 72.81 100 PRO A O 1
ATOM 777 N N . THR A 1 101 ? -17.710 21.176 0.575 1.00 77.50 101 THR A N 1
ATOM 778 C CA . THR A 1 101 ? -18.379 21.960 1.627 1.00 77.50 101 THR A CA 1
ATOM 779 C C . THR A 1 101 ? -17.540 22.099 2.901 1.00 77.50 101 THR A C 1
ATOM 781 O O . THR A 1 101 ? -17.752 23.029 3.669 1.00 77.50 101 THR A O 1
ATOM 784 N N . SER A 1 102 ? -16.558 21.214 3.122 1.00 89.12 102 SER A N 1
ATOM 785 C CA . SER A 1 102 ? -15.690 21.213 4.308 1.00 89.12 102 SER A CA 1
ATOM 786 C C . SER A 1 102 ? -14.210 21.160 3.935 1.00 89.12 102 SER A C 1
ATOM 788 O O . SER A 1 102 ? -13.781 20.270 3.197 1.00 89.12 102 SER A O 1
ATOM 790 N N . ARG A 1 103 ? -13.405 22.067 4.513 1.00 87.56 103 ARG A N 1
ATOM 791 C CA . ARG A 1 103 ? -11.934 22.074 4.373 1.00 87.56 103 ARG A CA 1
ATOM 792 C C . ARG A 1 103 ? -11.301 20.767 4.854 1.00 87.56 103 ARG A C 1
ATOM 794 O O . ARG A 1 103 ? -10.356 20.283 4.239 1.00 87.56 103 ARG A O 1
ATOM 801 N N . GLN A 1 104 ? -11.850 20.161 5.905 1.00 88.62 104 GLN A N 1
ATOM 802 C CA . GLN A 1 104 ? -11.340 18.902 6.446 1.00 88.62 104 GLN A CA 1
ATOM 803 C C . GLN A 1 104 ? -11.565 17.732 5.480 1.00 88.62 104 GLN A C 1
ATOM 805 O O . GLN A 1 104 ? -10.685 16.890 5.315 1.00 88.62 104 GLN A O 1
ATOM 810 N N . ALA A 1 105 ? -12.699 17.713 4.771 1.00 87.31 105 ALA A N 1
ATOM 811 C CA . ALA A 1 105 ? -12.958 16.715 3.734 1.00 87.31 105 ALA A CA 1
ATOM 812 C C . ALA A 1 105 ? -12.003 16.861 2.535 1.00 87.31 105 ALA A C 1
ATOM 814 O O . ALA A 1 105 ? -11.579 15.860 1.958 1.00 87.31 105 ALA A O 1
ATOM 815 N N . VAL A 1 106 ? -11.629 18.094 2.170 1.00 90.31 106 VAL A N 1
ATOM 816 C CA . VAL A 1 106 ? -10.616 18.348 1.127 1.00 90.31 106 VAL A CA 1
ATOM 817 C C . VAL A 1 106 ? -9.264 17.798 1.536 1.00 90.31 106 VAL A C 1
ATOM 819 O O . VAL A 1 106 ? -8.652 17.075 0.751 1.00 90.31 106 VAL A O 1
ATOM 822 N N . LEU A 1 107 ? -8.830 18.111 2.759 1.00 91.31 107 LEU A N 1
ATOM 823 C CA . LEU A 1 107 ? -7.546 17.666 3.287 1.00 91.31 107 LEU A CA 1
ATOM 824 C C . LEU A 1 107 ? -7.453 16.138 3.284 1.00 91.31 107 LEU A C 1
ATOM 826 O O . LEU A 1 107 ? -6.493 15.588 2.757 1.00 91.31 107 LEU A O 1
ATOM 830 N N . TRP A 1 108 ? -8.482 15.445 3.778 1.00 89.06 108 TRP A N 1
ATOM 831 C CA . TRP A 1 108 ? -8.515 13.982 3.767 1.00 89.06 108 TRP A CA 1
ATOM 832 C C . TRP A 1 108 ? -8.456 13.389 2.361 1.00 89.06 108 TRP A C 1
ATOM 834 O O . TRP A 1 108 ? -7.705 12.447 2.120 1.00 89.06 108 TRP A O 1
ATOM 844 N N . ARG A 1 109 ? -9.209 13.953 1.411 1.00 91.69 109 ARG A N 1
ATOM 845 C CA . ARG A 1 109 ? -9.189 13.495 0.015 1.00 91.69 109 ARG A CA 1
ATOM 846 C C . ARG A 1 109 ? -7.834 13.742 -0.643 1.00 91.69 109 ARG A C 1
ATOM 848 O O . ARG A 1 109 ? -7.395 12.899 -1.416 1.00 91.69 109 ARG A O 1
ATOM 855 N N . ALA A 1 110 ? -7.181 14.861 -0.333 1.00 93.25 110 ALA A N 1
ATOM 856 C CA . ALA A 1 110 ? -5.849 15.179 -0.836 1.00 93.25 110 ALA A CA 1
ATOM 857 C C . ALA A 1 110 ? -4.793 14.226 -0.262 1.00 93.25 110 ALA A C 1
ATOM 859 O O . ALA A 1 110 ? -4.008 13.669 -1.021 1.00 93.25 110 ALA A O 1
ATOM 860 N N . LEU A 1 111 ? -4.819 13.971 1.050 1.00 93.56 111 LEU A N 1
ATOM 861 C CA . LEU A 1 111 ? -3.930 13.004 1.699 1.00 93.56 111 LEU A CA 1
ATOM 862 C C . LEU A 1 111 ? -4.118 11.596 1.129 1.00 93.56 111 LEU A C 1
ATOM 864 O O . LEU A 1 111 ? -3.136 10.922 0.829 1.00 93.56 111 LEU A O 1
ATOM 868 N N . LEU A 1 112 ? -5.366 11.166 0.920 1.00 93.50 112 LEU A N 1
ATOM 869 C CA . LEU A 1 112 ? -5.660 9.864 0.327 1.00 93.50 112 LEU A CA 1
ATOM 870 C C . LEU A 1 112 ? -5.159 9.773 -1.122 1.00 93.50 112 LEU A C 1
ATOM 872 O O . LEU A 1 112 ? -4.548 8.773 -1.495 1.00 93.50 112 LEU A O 1
ATOM 876 N N . ALA A 1 113 ? -5.376 10.815 -1.928 1.00 95.69 113 ALA A N 1
ATOM 877 C CA . ALA A 1 113 ? -4.884 10.881 -3.302 1.00 95.69 113 ALA A CA 1
ATOM 878 C C . ALA A 1 113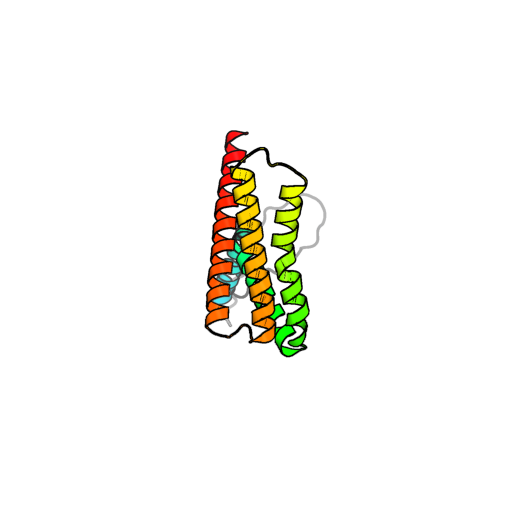 ? -3.350 10.878 -3.359 1.00 95.69 113 ALA A C 1
ATOM 880 O O . ALA A 1 113 ? -2.769 10.143 -4.153 1.00 95.69 113 ALA A O 1
ATOM 881 N N . ALA A 1 114 ? -2.685 11.639 -2.489 1.00 96.12 114 ALA A N 1
ATOM 882 C CA . ALA A 1 114 ? -1.230 11.672 -2.396 1.00 96.12 114 ALA A CA 1
ATOM 883 C C . ALA A 1 114 ? -0.662 10.311 -1.971 1.00 96.12 114 ALA A C 1
ATOM 885 O O . ALA A 1 114 ? 0.263 9.807 -2.602 1.00 96.12 114 ALA A O 1
ATOM 886 N N . PHE A 1 115 ? -1.253 9.680 -0.953 1.00 96.31 115 PHE A N 1
ATOM 887 C CA . PHE A 1 115 ? -0.821 8.372 -0.469 1.00 96.31 115 PHE A CA 1
ATOM 888 C C . PHE A 1 115 ? -0.984 7.281 -1.535 1.00 96.31 115 PHE A C 1
ATOM 890 O O . PHE A 1 115 ? -0.055 6.524 -1.801 1.00 96.31 115 PHE A O 1
ATOM 897 N N . THR A 1 116 ? -2.144 7.226 -2.194 1.00 95.69 116 THR A N 1
ATOM 898 C CA . THR A 1 116 ? -2.407 6.254 -3.272 1.00 95.69 116 THR A CA 1
ATOM 899 C C . THR A 1 116 ? -1.516 6.481 -4.491 1.00 95.69 116 THR A C 1
ATOM 901 O O . THR A 1 116 ? -1.005 5.514 -5.049 1.00 95.69 116 THR A O 1
ATOM 904 N N . THR A 1 117 ? -1.259 7.740 -4.854 1.00 97.56 117 THR A N 1
ATOM 905 C CA . THR A 1 117 ? -0.288 8.101 -5.900 1.00 97.56 117 THR A CA 1
ATOM 906 C C . THR A 1 117 ? 1.114 7.623 -5.522 1.00 97.56 117 THR A C 1
ATOM 908 O O . THR A 1 117 ? 1.776 6.982 -6.328 1.00 97.56 117 THR A O 1
ATOM 911 N N . ALA A 1 118 ? 1.561 7.859 -4.285 1.00 97.38 118 ALA A N 1
ATOM 912 C CA . ALA A 1 118 ? 2.878 7.426 -3.819 1.00 97.38 118 ALA A CA 1
ATOM 913 C C . ALA A 1 118 ? 3.041 5.898 -3.863 1.00 97.38 118 ALA A C 1
ATOM 915 O O . ALA A 1 118 ? 4.060 5.405 -4.339 1.00 97.38 118 ALA A O 1
ATOM 916 N N . VAL A 1 119 ? 2.024 5.149 -3.427 1.00 96.81 119 VAL A N 1
ATOM 917 C CA . VAL A 1 119 ? 2.004 3.680 -3.500 1.00 96.81 119 VAL A CA 1
ATOM 918 C C . VAL A 1 119 ? 2.044 3.191 -4.952 1.00 96.81 119 VAL A C 1
ATOM 920 O O . VAL A 1 119 ? 2.811 2.287 -5.272 1.00 96.81 119 VAL A O 1
ATOM 923 N N . ALA A 1 120 ? 1.267 3.795 -5.853 1.00 96.56 120 ALA A N 1
ATOM 924 C CA . ALA A 1 120 ? 1.256 3.411 -7.264 1.00 96.56 120 ALA A CA 1
ATOM 925 C C . ALA A 1 120 ? 2.587 3.724 -7.969 1.00 96.56 120 ALA A C 1
ATOM 927 O O . ALA A 1 120 ? 3.113 2.888 -8.704 1.00 96.56 120 ALA A O 1
ATOM 928 N N . THR A 1 121 ? 3.175 4.888 -7.689 1.00 97.38 121 THR A N 1
ATOM 929 C CA . THR A 1 121 ? 4.513 5.256 -8.171 1.00 97.38 121 THR A CA 1
ATOM 930 C C . THR A 1 121 ? 5.564 4.286 -7.648 1.00 97.38 121 THR A C 1
ATOM 932 O O . THR A 1 121 ? 6.433 3.853 -8.402 1.00 97.38 121 THR A O 1
ATOM 935 N N . TRP A 1 122 ? 5.465 3.898 -6.374 1.00 97.69 122 TRP A N 1
ATOM 936 C CA . TRP A 1 122 ? 6.346 2.894 -5.796 1.00 97.69 122 TRP A CA 1
ATOM 937 C C . TRP A 1 122 ? 6.270 1.571 -6.563 1.00 97.69 122 TRP A C 1
ATOM 939 O O . TRP A 1 122 ? 7.315 1.032 -6.913 1.00 97.69 122 TRP A O 1
ATOM 949 N N . PHE A 1 123 ? 5.067 1.085 -6.898 1.00 96.88 123 PHE A N 1
ATOM 950 C CA . PHE A 1 123 ? 4.909 -0.137 -7.695 1.00 96.88 123 PHE A CA 1
ATOM 951 C C . PHE A 1 123 ? 5.577 -0.034 -9.058 1.00 96.88 123 PHE A C 1
ATOM 953 O O . PHE A 1 123 ? 6.326 -0.932 -9.428 1.00 96.88 123 PHE A O 1
ATOM 960 N N . ALA A 1 124 ? 5.346 1.056 -9.791 1.00 96.62 124 ALA A N 1
ATOM 961 C CA . ALA A 1 124 ? 5.964 1.255 -11.098 1.00 96.62 124 ALA A CA 1
ATOM 962 C C . ALA A 1 124 ? 7.500 1.210 -11.005 1.00 96.62 124 ALA A C 1
ATOM 964 O O . ALA A 1 124 ? 8.153 0.506 -11.775 1.00 96.62 124 ALA A O 1
ATOM 965 N N . LEU A 1 125 ? 8.073 1.898 -10.012 1.00 97.12 125 LEU A N 1
ATOM 966 C CA . LEU A 1 125 ? 9.516 1.902 -9.775 1.00 97.12 125 LEU A CA 1
ATOM 967 C C . LEU A 1 125 ? 10.041 0.530 -9.346 1.00 97.12 125 LEU A C 1
ATOM 969 O O . LEU A 1 125 ? 11.075 0.100 -9.843 1.00 97.12 125 LEU A O 1
ATOM 973 N N . ALA A 1 126 ? 9.342 -0.171 -8.458 1.00 96.25 126 ALA A N 1
ATOM 974 C CA . ALA A 1 126 ? 9.742 -1.487 -7.972 1.00 96.25 126 ALA A CA 1
ATOM 975 C C . ALA A 1 126 ? 9.659 -2.566 -9.060 1.00 96.25 126 ALA A C 1
ATOM 977 O O . ALA A 1 126 ? 10.527 -3.435 -9.116 1.00 96.25 126 ALA A O 1
ATOM 978 N N . VAL A 1 127 ? 8.671 -2.488 -9.957 1.00 96.88 127 VAL A N 1
ATOM 979 C CA . VAL A 1 127 ? 8.590 -3.360 -11.138 1.00 96.88 127 VAL A CA 1
ATOM 980 C C . VAL A 1 127 ? 9.747 -3.097 -12.103 1.00 96.88 127 VAL A C 1
ATOM 982 O O . VAL A 1 127 ? 10.243 -4.039 -12.712 1.00 96.88 127 VAL A O 1
ATOM 985 N N . TRP A 1 128 ? 10.228 -1.858 -12.224 1.00 96.62 128 TRP A N 1
ATOM 986 C CA . TRP A 1 128 ? 11.348 -1.535 -13.115 1.00 96.62 128 TRP A CA 1
ATOM 987 C C . TRP A 1 128 ? 12.727 -1.840 -12.503 1.00 96.62 128 TRP A C 1
ATOM 989 O O . TRP A 1 128 ? 13.571 -2.446 -13.155 1.00 96.62 128 TRP A O 1
ATOM 999 N N . PHE A 1 129 ? 12.959 -1.446 -11.246 1.00 93.19 129 PHE A N 1
ATOM 1000 C CA . PHE A 1 129 ? 14.276 -1.456 -10.585 1.00 93.19 129 PHE A CA 1
ATOM 1001 C C . PHE A 1 129 ? 14.492 -2.588 -9.567 1.00 93.19 129 PHE A C 1
ATOM 1003 O O . PHE A 1 129 ? 15.558 -2.651 -8.961 1.00 93.19 129 PHE A O 1
ATOM 1010 N N . ALA A 1 130 ? 13.511 -3.474 -9.398 1.00 91.88 130 ALA A N 1
ATOM 1011 C CA . ALA A 1 130 ? 13.402 -4.503 -8.362 1.00 91.88 130 ALA A CA 1
ATOM 1012 C C . ALA A 1 130 ? 12.899 -3.990 -6.993 1.00 91.88 130 ALA A C 1
ATOM 1014 O O . ALA A 1 130 ? 13.396 -2.995 -6.455 1.00 91.88 130 ALA A O 1
ATOM 1015 N N . PRO A 1 131 ? 11.961 -4.712 -6.346 1.00 92.19 131 PRO A N 1
ATOM 1016 C CA . PRO A 1 131 ? 11.405 -4.328 -5.044 1.00 92.19 131 PRO A CA 1
ATOM 1017 C C . PRO A 1 131 ? 12.406 -4.444 -3.884 1.00 92.19 131 PRO A C 1
ATOM 1019 O O . PRO A 1 131 ? 12.181 -3.876 -2.817 1.00 92.19 131 PRO A O 1
ATOM 1022 N N . THR A 1 132 ? 13.505 -5.178 -4.075 1.00 93.50 132 THR A N 1
ATOM 1023 C CA . THR A 1 132 ? 14.572 -5.365 -3.081 1.00 93.50 132 THR A CA 1
ATOM 1024 C C . THR A 1 132 ? 15.585 -4.223 -3.063 1.00 93.50 132 THR A C 1
ATOM 1026 O O . THR A 1 132 ? 16.447 -4.200 -2.184 1.00 93.50 132 THR A O 1
ATOM 1029 N N . HIS A 1 133 ? 15.490 -3.258 -3.987 1.00 95.75 133 HIS A N 1
ATOM 1030 C CA . HIS A 1 133 ? 16.357 -2.084 -3.984 1.00 95.75 133 HIS A CA 1
ATOM 1031 C C . HIS A 1 133 ? 16.244 -1.354 -2.627 1.00 95.75 133 HIS A C 1
ATOM 1033 O O . HIS A 1 133 ? 15.128 -0.990 -2.245 1.00 95.75 133 HIS A O 1
ATOM 1039 N N . PRO A 1 134 ? 17.346 -1.082 -1.896 1.00 94.81 134 PRO A N 1
ATOM 1040 C CA . PRO A 1 134 ? 17.290 -0.622 -0.502 1.00 94.81 134 PRO A CA 1
ATOM 1041 C C . PRO A 1 134 ? 16.416 0.618 -0.281 1.00 94.81 134 PRO A C 1
ATOM 1043 O O . PRO A 1 134 ? 15.610 0.674 0.650 1.00 94.81 134 PRO A O 1
ATOM 1046 N N . THR A 1 135 ? 16.519 1.599 -1.181 1.00 96.19 135 THR A N 1
ATOM 1047 C CA . THR A 1 135 ? 15.710 2.826 -1.137 1.00 96.19 135 THR A CA 1
ATOM 1048 C C . THR A 1 135 ? 14.224 2.546 -1.352 1.00 96.19 135 THR A C 1
ATOM 1050 O O . THR A 1 135 ? 13.387 3.118 -0.656 1.00 96.19 135 THR A O 1
ATOM 1053 N N . LEU A 1 136 ? 13.880 1.644 -2.278 1.00 96.31 136 LEU A N 1
ATOM 1054 C CA . LEU A 1 136 ? 12.489 1.281 -2.541 1.00 96.31 136 LEU A CA 1
ATOM 1055 C C . LEU A 1 136 ? 11.939 0.459 -1.382 1.00 96.31 136 LEU A C 1
ATOM 1057 O O . LEU A 1 136 ? 10.867 0.773 -0.880 1.00 96.31 136 LEU A O 1
ATOM 1061 N N . PHE A 1 137 ? 12.686 -0.515 -0.874 1.00 95.00 137 PHE A N 1
ATOM 1062 C CA . PHE A 1 137 ? 12.262 -1.288 0.285 1.00 95.00 137 PHE A CA 1
ATOM 1063 C C . PHE A 1 137 ? 12.005 -0.393 1.510 1.00 95.00 137 PHE A C 1
ATOM 1065 O O . PHE A 1 137 ? 10.987 -0.535 2.183 1.00 95.00 137 PHE A O 1
ATOM 1072 N N . THR A 1 138 ? 12.863 0.603 1.748 1.00 97.25 138 THR A N 1
ATOM 1073 C CA . THR A 1 138 ? 12.659 1.598 2.815 1.00 97.25 138 THR A CA 1
ATOM 1074 C C . THR A 1 138 ? 11.418 2.461 2.568 1.00 97.25 138 THR A C 1
ATOM 1076 O O . THR A 1 138 ? 10.626 2.695 3.476 1.00 97.25 138 THR A O 1
ATOM 1079 N N . ALA A 1 139 ? 11.189 2.915 1.334 1.00 97.06 139 ALA A N 1
ATOM 1080 C CA . ALA A 1 139 ? 9.969 3.648 1.002 1.00 97.06 139 ALA A CA 1
ATOM 1081 C C . ALA A 1 139 ? 8.708 2.787 1.215 1.00 97.06 139 ALA A C 1
ATOM 1083 O O . ALA A 1 139 ? 7.702 3.273 1.732 1.00 97.06 139 ALA A O 1
ATOM 1084 N N . TRP A 1 140 ? 8.772 1.494 0.884 1.00 97.31 140 TRP A N 1
ATOM 1085 C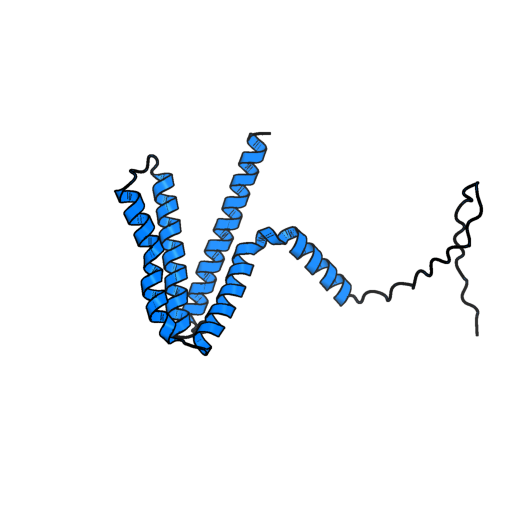 CA . TRP A 1 140 ? 7.677 0.546 1.075 1.00 97.31 140 TRP A CA 1
ATOM 1086 C C . TRP A 1 140 ? 7.316 0.357 2.544 1.00 97.31 140 TRP A C 1
ATOM 1088 O O . TRP A 1 140 ? 6.135 0.362 2.903 1.00 97.31 140 TRP A O 1
ATOM 1098 N N . THR A 1 141 ? 8.321 0.210 3.410 1.00 96.88 141 THR A N 1
ATOM 1099 C CA . THR A 1 141 ? 8.097 0.049 4.849 1.00 96.88 141 THR A CA 1
ATOM 1100 C C . TH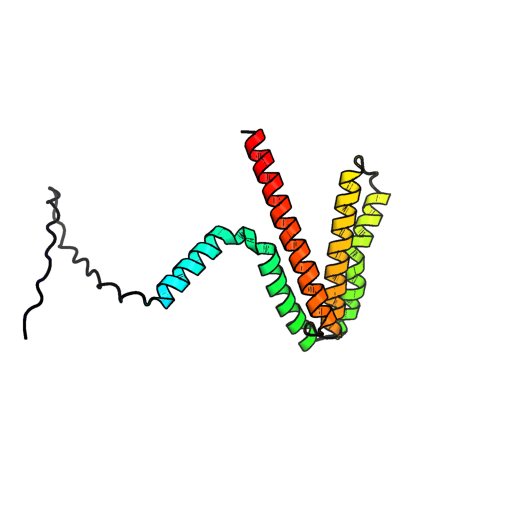R A 1 141 ? 7.475 1.303 5.453 1.00 96.88 141 THR A C 1
ATOM 1102 O O . THR A 1 141 ? 6.526 1.182 6.227 1.00 96.88 141 THR A O 1
ATOM 1105 N N . VAL A 1 142 ? 7.914 2.498 5.043 1.00 97.75 142 VAL A N 1
ATOM 1106 C CA . VAL A 1 142 ? 7.312 3.773 5.470 1.00 97.75 142 VAL A CA 1
ATOM 1107 C C . VAL A 1 142 ? 5.854 3.883 5.021 1.00 97.75 142 VAL A C 1
ATOM 1109 O O . VAL A 1 142 ? 4.988 4.190 5.841 1.00 97.75 142 VAL A O 1
ATOM 1112 N N . LEU A 1 143 ? 5.550 3.589 3.752 1.00 96.94 143 LEU A N 1
ATOM 1113 C CA . LEU A 1 143 ? 4.176 3.614 3.233 1.00 96.94 143 LEU A CA 1
ATOM 1114 C C . LEU A 1 143 ? 3.280 2.605 3.963 1.00 96.94 143 LEU A C 1
ATOM 1116 O O . LEU A 1 143 ? 2.172 2.940 4.381 1.00 96.94 143 LEU A O 1
ATOM 1120 N N . THR A 1 144 ? 3.778 1.388 4.175 1.00 96.81 144 THR A N 1
ATOM 1121 C CA . THR A 1 144 ? 3.057 0.330 4.894 1.00 96.81 144 THR A CA 1
ATOM 1122 C C . THR A 1 144 ? 2.790 0.725 6.345 1.00 96.81 144 THR A C 1
ATOM 1124 O O . THR A 1 144 ? 1.679 0.537 6.843 1.00 96.81 144 THR A O 1
ATOM 1127 N N . LEU A 1 145 ? 3.778 1.316 7.023 1.00 96.69 145 LEU A N 1
ATOM 1128 C CA . LEU A 1 145 ? 3.626 1.802 8.390 1.00 96.69 145 LEU A CA 1
ATOM 1129 C C . LEU A 1 145 ? 2.596 2.933 8.461 1.00 96.69 145 LEU A C 1
ATOM 1131 O O . LEU A 1 145 ? 1.718 2.899 9.320 1.00 96.69 145 LEU A O 1
ATOM 1135 N N . ALA A 1 146 ? 2.649 3.892 7.535 1.00 95.56 146 ALA A N 1
ATOM 1136 C CA . ALA A 1 146 ? 1.675 4.975 7.456 1.00 95.56 146 ALA A CA 1
ATOM 1137 C C . ALA A 1 146 ? 0.245 4.445 7.242 1.00 95.56 146 ALA A C 1
ATOM 1139 O O . ALA A 1 146 ? -0.670 4.854 7.960 1.00 95.56 146 ALA A O 1
ATOM 1140 N N . ALA A 1 147 ? 0.050 3.481 6.333 1.00 95.06 147 ALA A N 1
ATOM 1141 C CA . ALA A 1 147 ? -1.242 2.819 6.134 1.00 95.06 147 ALA A CA 1
ATOM 1142 C C . ALA A 1 147 ? -1.723 2.099 7.401 1.00 95.06 147 ALA A C 1
ATOM 1144 O O . ALA A 1 147 ? -2.891 2.206 7.778 1.00 95.06 147 ALA A O 1
ATOM 1145 N N . GLN A 1 148 ? -0.824 1.387 8.081 1.00 94.94 148 GLN A N 1
ATOM 1146 C CA . GLN A 1 148 ? -1.141 0.654 9.301 1.00 94.94 148 GLN A CA 1
ATOM 1147 C C . GLN A 1 148 ? -1.532 1.594 10.451 1.00 94.94 148 GLN A C 1
ATOM 1149 O O . GLN A 1 148 ? -2.506 1.329 11.158 1.00 94.94 148 GLN A O 1
ATOM 1154 N N . VAL A 1 149 ? -0.823 2.713 10.621 1.00 94.56 149 VAL A N 1
ATOM 1155 C CA . VAL A 1 149 ? -1.169 3.752 11.602 1.00 94.56 149 VAL A CA 1
ATOM 1156 C C . VAL A 1 149 ? -2.526 4.368 11.270 1.00 94.56 149 VAL A C 1
ATOM 1158 O O . VAL A 1 149 ? -3.395 4.414 12.140 1.00 94.56 149 VAL A O 1
ATOM 1161 N N . ALA A 1 150 ? -2.749 4.773 10.017 1.00 91.75 150 ALA A N 1
ATOM 1162 C CA . ALA A 1 150 ? -4.018 5.353 9.580 1.00 91.75 150 ALA A CA 1
ATOM 1163 C C . ALA A 1 150 ? -5.199 4.398 9.822 1.00 91.75 150 ALA A C 1
ATOM 1165 O O . ALA A 1 150 ? -6.235 4.813 10.340 1.00 91.75 150 ALA A O 1
ATOM 1166 N N . TRP A 1 151 ? -5.025 3.107 9.531 1.00 92.56 151 TRP A N 1
ATOM 1167 C CA . TRP A 1 151 ? -6.021 2.067 9.786 1.00 92.56 151 TRP A CA 1
ATOM 1168 C C . TRP A 1 151 ? -6.373 1.933 11.269 1.00 92.56 151 TRP A C 1
ATOM 1170 O O . TRP A 1 151 ? -7.549 1.882 11.636 1.00 92.56 151 TRP A O 1
ATOM 1180 N N . LEU A 1 152 ? -5.365 1.897 12.144 1.00 91.56 152 LEU A N 1
ATOM 1181 C CA . LEU A 1 152 ? -5.585 1.799 13.587 1.00 91.56 152 LEU A CA 1
ATOM 1182 C C . LEU A 1 152 ? -6.284 3.043 14.141 1.00 91.56 152 LEU A C 1
ATOM 1184 O O . LEU A 1 152 ? -7.187 2.908 14.966 1.00 91.56 152 LEU A O 1
ATOM 1188 N N . VAL A 1 153 ? -5.898 4.235 13.682 1.00 90.94 153 VAL A N 1
ATOM 1189 C CA . VAL A 1 153 ? -6.531 5.501 14.076 1.00 90.94 153 VAL A CA 1
ATOM 1190 C C . VAL A 1 153 ? -7.990 5.538 13.622 1.00 90.94 153 VAL A C 1
ATOM 1192 O O . VAL A 1 153 ? -8.869 5.781 14.448 1.00 90.94 153 VAL A O 1
ATOM 1195 N N . ALA A 1 154 ? -8.266 5.210 12.357 1.00 88.19 154 ALA A N 1
ATOM 1196 C CA . ALA A 1 154 ? -9.623 5.179 11.817 1.00 88.19 154 ALA A CA 1
ATOM 1197 C C . ALA A 1 154 ? -10.525 4.213 12.599 1.00 88.19 154 ALA A C 1
ATOM 1199 O O . ALA A 1 154 ? -11.617 4.589 13.017 1.00 88.19 154 ALA A O 1
ATOM 1200 N N . ARG A 1 155 ? -10.037 3.002 12.899 1.00 87.69 155 ARG A N 1
ATOM 1201 C CA . ARG A 1 155 ? -10.787 2.019 13.699 1.00 87.69 155 ARG A CA 1
ATOM 1202 C C . ARG A 1 155 ? -11.062 2.480 15.128 1.00 87.69 155 ARG A C 1
ATOM 1204 O O . ARG A 1 155 ? -12.092 2.128 15.693 1.00 87.69 155 ARG A O 1
ATOM 1211 N N . ARG A 1 156 ? -10.143 3.229 15.745 1.00 87.44 156 ARG A N 1
ATOM 1212 C CA . ARG A 1 156 ? -10.379 3.799 17.079 1.00 87.44 156 ARG A CA 1
ATOM 1213 C C . ARG A 1 156 ? -11.486 4.847 17.033 1.00 87.44 156 ARG A C 1
ATOM 1215 O O . ARG A 1 156 ? -12.364 4.810 17.884 1.00 87.44 156 ARG A O 1
ATOM 1222 N N . MET A 1 157 ? -11.474 5.723 16.030 1.00 87.25 157 MET A N 1
ATOM 1223 C CA . MET A 1 157 ? -12.493 6.765 15.870 1.00 87.25 157 MET A CA 1
ATOM 1224 C C . MET A 1 157 ? -13.891 6.177 15.645 1.00 87.25 157 MET A C 1
ATOM 1226 O O . MET A 1 157 ? -14.846 6.632 16.266 1.00 87.25 157 MET A O 1
ATOM 1230 N N . THR A 1 158 ? -14.016 5.125 14.829 1.00 84.38 158 THR A N 1
ATOM 1231 C CA . THR A 1 158 ? -15.319 4.482 14.581 1.00 84.38 158 THR A CA 1
ATOM 1232 C C . THR A 1 158 ? -15.893 3.823 15.834 1.00 84.38 158 THR A C 1
ATOM 1234 O O . THR A 1 158 ? -17.083 3.947 16.092 1.00 84.38 158 THR A O 1
ATOM 1237 N N . LEU A 1 159 ? -15.052 3.171 16.646 1.00 83.25 159 LEU A N 1
ATOM 1238 C CA . LEU A 1 159 ? -15.492 2.521 17.888 1.00 83.25 159 LEU A CA 1
ATOM 1239 C C . LEU A 1 159 ? -15.922 3.521 18.971 1.00 83.25 159 LEU A C 1
ATOM 1241 O O . LEU A 1 159 ? -16.776 3.196 19.789 1.00 83.25 159 LEU A O 1
ATOM 1245 N N . VAL A 1 160 ? -15.316 4.713 19.013 1.00 82.19 160 VAL A N 1
ATOM 1246 C CA . VAL A 1 160 ? -15.736 5.781 19.938 1.00 82.19 160 VAL A CA 1
ATOM 1247 C C . VAL A 1 160 ? -17.113 6.308 19.538 1.00 82.19 160 VAL A C 1
ATOM 1249 O O . VAL A 1 160 ? -17.997 6.381 20.382 1.00 82.19 160 VAL A O 1
ATOM 1252 N N . SER A 1 161 ? -17.325 6.565 18.245 1.00 78.81 161 SER A N 1
ATOM 1253 C CA . SER A 1 161 ? -18.616 7.036 17.733 1.00 78.81 161 SER A CA 1
ATOM 1254 C C . SER A 1 161 ? -19.764 6.047 17.982 1.00 78.81 161 SER A C 1
ATOM 1256 O O . SER A 1 161 ? -20.883 6.469 18.261 1.00 78.81 161 SER A O 1
ATOM 1258 N N . GLU A 1 162 ? -19.506 4.739 17.901 1.00 75.19 162 GLU A N 1
ATOM 1259 C CA . GLU A 1 162 ? -20.505 3.697 18.187 1.00 75.19 162 GLU A CA 1
ATOM 1260 C C . GLU A 1 162 ? -20.896 3.661 19.674 1.00 75.19 162 GLU A C 1
ATOM 1262 O O . GLU A 1 162 ? -22.047 3.411 20.004 1.00 75.19 162 GLU A O 1
ATOM 1267 N N . LYS A 1 163 ? -19.963 3.978 20.582 1.00 74.56 163 LYS A N 1
ATOM 1268 C CA . LYS A 1 163 ? -20.249 4.065 22.023 1.00 74.56 163 LYS A CA 1
ATOM 1269 C C . LYS A 1 163 ? -21.023 5.316 22.424 1.00 74.56 163 LYS A C 1
ATOM 1271 O O . LYS A 1 163 ? -21.748 5.265 23.401 1.00 74.56 163 LYS A O 1
ATOM 1276 N N . GLU A 1 164 ? -20.839 6.431 21.722 1.00 74.06 164 GLU A N 1
ATOM 1277 C CA . GLU A 1 164 ? -21.564 7.683 21.998 1.00 74.06 164 GLU A CA 1
ATOM 1278 C C . GLU A 1 164 ? -23.004 7.673 21.456 1.00 74.06 164 GLU A C 1
ATOM 1280 O O . GLU A 1 164 ? -23.803 8.531 21.820 1.00 74.06 164 GLU A O 1
ATOM 1285 N N . SER A 1 165 ? -23.333 6.721 20.579 1.00 67.81 165 SER A N 1
ATOM 1286 C CA . SER A 1 165 ? -24.654 6.582 19.950 1.00 67.81 165 SER A CA 1
ATOM 1287 C C . SER A 1 165 ? -25.503 5.431 20.506 1.00 67.81 165 SER A C 1
ATOM 1289 O O . SER A 1 165 ? -26.642 5.269 20.063 1.00 67.81 165 SER A O 1
ATOM 1291 N N . ALA A 1 166 ? -24.969 4.660 21.459 1.00 62.16 166 ALA A N 1
ATOM 1292 C CA . ALA A 1 166 ? -25.625 3.543 22.144 1.00 62.16 166 ALA A CA 1
ATOM 1293 C C . ALA A 1 166 ? -25.990 3.918 23.585 1.00 62.16 166 ALA A C 1
ATOM 1295 O O . ALA A 1 166 ? -27.073 3.484 24.037 1.00 62.16 166 ALA A O 1
#

Foldseek 3Di:
DDDDDDPDDDDDDDDDDDDDPPPPPPPPPPPQPPVNVVVVVVVVVCVVCVLLCVLVVVLVVLLVVLQVLLVPPLVCLVVLLVCLCVLVVVLVVCCVVDPDPDPVVNVVSVVVSVLSSLVSNLSSCCSNPNCPPPVSVVSSVVSSVVVSVVSVVVVVVVVVVVVVVD

Secondary structure (DSSP, 8-state):
-PPP-----------SS----------------HHHHHHHHHHHHHHHTGGGGHHHHHHHHHHHHHHHHHHH-GGGHHHHHHHTTHHHHHHHHHHHHS--S-HHHHHHHHHHHHHHHHHHHHHHHHHHH-TT-HHHHHHHHHHHHHHHHHHHHHHHHHHHHHHH--